Protein AF-A0A142WP93-F1 (afdb_monomer_lite)

Secondary structure (DSSP, 8-state):
-PPEEE-HHHHHHHHHHHHHS-EESS-SSHHHHHHHHHHHHTTSEEEETTEEEE-HHHHHHHHHHHHTT--S-EEE-HHHHHHH--S---------

Radius of gyration: 13.32 Å; chains: 1; bounding box: 35×38×30 Å

pLDDT: mean 84.03, std 15.04, range [35.44, 95.62]

Foldseek 3Di:
DFWDKAFQVLLVQLLVCLVVQKDFCDDPDPVSVVSLVVCVVVLQWDDDPRIIGGDQLSNLVSVVCVVVVDGGMDIGGPVNSVVSHDSDPPPPDDDD

Structure (mmCIF, N/CA/C/O backbone):
data_AF-A0A142WP93-F1
#
_entry.id   AF-A0A142WP93-F1
#
loop_
_atom_site.group_PDB
_atom_site.id
_atom_site.type_symbol
_atom_site.label_atom_id
_atom_site.label_alt_id
_atom_site.label_comp_id
_atom_site.label_asym_id
_atom_site.label_entity_id
_atom_site.label_seq_id
_atom_site.pdbx_PDB_ins_code
_atom_site.Cartn_x
_atom_site.Cartn_y
_atom_site.Cartn_z
_atom_site.occupancy
_atom_site.B_iso_or_equiv
_atom_site.auth_seq_id
_atom_site.auth_comp_id
_atom_site.auth_asym_id
_atom_site.auth_atom_id
_atom_site.pdbx_PDB_model_num
ATOM 1 N N . MET A 1 1 ? -15.022 -3.853 -10.189 1.00 60.09 1 MET A N 1
ATOM 2 C CA . MET A 1 1 ? -13.781 -3.124 -9.858 1.00 60.09 1 MET A CA 1
ATOM 3 C C . MET A 1 1 ? -13.137 -2.610 -11.142 1.00 60.09 1 MET A C 1
ATOM 5 O O . MET A 1 1 ? -13.021 -3.388 -12.086 1.00 60.09 1 MET A O 1
ATOM 9 N N . LYS A 1 2 ? -12.823 -1.310 -11.223 1.00 77.44 2 LYS A N 1
ATOM 10 C CA . LYS A 1 2 ? -12.037 -0.720 -12.327 1.00 77.44 2 LYS A CA 1
ATOM 11 C C . LYS A 1 2 ? -10.553 -1.111 -12.154 1.00 77.44 2 LYS A C 1
ATOM 13 O O . LYS A 1 2 ? -10.220 -1.764 -11.170 1.00 77.44 2 LYS A O 1
ATOM 18 N N . GLY A 1 3 ? -9.686 -0.792 -13.118 1.00 86.00 3 GLY A N 1
ATOM 19 C CA . GLY A 1 3 ? -8.237 -0.872 -12.876 1.00 86.00 3 GLY A CA 1
ATOM 20 C C . GLY A 1 3 ? -7.832 0.069 -11.737 1.00 86.00 3 GLY A C 1
ATOM 21 O O . GLY A 1 3 ? -8.549 1.031 -11.463 1.00 86.00 3 GLY A O 1
ATOM 22 N N . LEU A 1 4 ? -6.718 -0.224 -11.076 1.00 91.88 4 LEU A N 1
ATOM 23 C CA . LEU A 1 4 ? -6.184 0.572 -9.975 1.00 91.88 4 LEU A CA 1
ATOM 24 C C . LEU A 1 4 ? -5.023 1.416 -10.502 1.00 91.88 4 LEU A C 1
ATOM 26 O O . LEU A 1 4 ? -4.180 0.908 -11.237 1.00 91.88 4 LEU A O 1
ATOM 30 N N . VAL A 1 5 ? -4.977 2.692 -10.144 1.00 94.25 5 VAL A N 1
ATOM 31 C CA . VAL A 1 5 ? -3.816 3.552 -10.388 1.00 94.25 5 VAL A CA 1
ATOM 32 C C . VAL A 1 5 ? -3.367 4.061 -9.033 1.00 94.25 5 VAL A C 1
ATOM 34 O O . VAL A 1 5 ? -4.193 4.579 -8.295 1.00 94.25 5 VAL A O 1
ATOM 37 N N . LEU A 1 6 ? -2.092 3.857 -8.722 1.00 93.25 6 LEU A N 1
ATOM 38 C CA . LEU A 1 6 ? -1.450 4.322 -7.502 1.00 93.25 6 LEU A CA 1
ATOM 39 C C . LEU A 1 6 ? -0.402 5.367 -7.864 1.00 93.25 6 LEU A C 1
ATOM 41 O O . LEU A 1 6 ? 0.374 5.154 -8.798 1.00 93.25 6 LEU A O 1
ATOM 45 N N . LEU A 1 7 ? -0.357 6.466 -7.128 1.00 94.19 7 LEU A N 1
ATOM 46 C CA . LEU A 1 7 ? 0.708 7.459 -7.174 1.00 94.19 7 LEU A CA 1
ATOM 47 C C . LEU A 1 7 ? 1.961 6.954 -6.443 1.00 94.19 7 LEU A C 1
ATOM 49 O O . LEU A 1 7 ? 1.937 5.950 -5.734 1.00 94.19 7 LEU A O 1
ATOM 53 N N . GLY A 1 8 ? 3.099 7.619 -6.652 1.00 91.12 8 GLY A N 1
ATOM 54 C CA . GLY A 1 8 ? 4.380 7.148 -6.111 1.00 91.12 8 GLY A CA 1
ATOM 55 C C . GLY A 1 8 ? 4.440 7.110 -4.581 1.00 91.12 8 GLY A C 1
ATOM 56 O O . GLY A 1 8 ? 5.017 6.186 -4.007 1.00 91.12 8 GLY A O 1
ATOM 57 N N . ASP A 1 9 ? 3.827 8.089 -3.930 1.00 90.12 9 ASP A N 1
ATOM 58 C CA . ASP A 1 9 ? 3.645 8.161 -2.482 1.00 90.12 9 ASP A CA 1
ATOM 59 C C . ASP A 1 9 ? 2.677 7.087 -1.974 1.00 90.12 9 ASP A C 1
ATOM 61 O O . ASP A 1 9 ? 2.990 6.405 -1.002 1.00 90.12 9 ASP A O 1
ATOM 65 N N . GLU A 1 10 ? 1.572 6.842 -2.676 1.00 93.94 10 GLU A N 1
ATOM 66 C CA . GLU A 1 10 ? 0.637 5.754 -2.360 1.00 93.94 10 GLU A CA 1
ATOM 67 C C . GLU A 1 10 ? 1.300 4.375 -2.486 1.00 93.94 10 GLU A C 1
ATOM 69 O O . GLU A 1 10 ? 1.124 3.510 -1.629 1.00 93.94 10 GLU A O 1
ATOM 74 N N . VAL A 1 11 ? 2.122 4.161 -3.520 1.00 93.69 11 VAL A N 1
ATOM 75 C CA . VAL A 1 11 ? 2.924 2.938 -3.670 1.00 93.69 11 VAL A CA 1
ATOM 76 C C . VAL A 1 11 ? 3.872 2.778 -2.484 1.00 93.69 11 VAL A C 1
ATOM 78 O O . VAL A 1 11 ? 3.972 1.685 -1.927 1.00 93.69 11 VAL A O 1
ATOM 81 N N . ALA A 1 12 ? 4.568 3.844 -2.082 1.00 91.8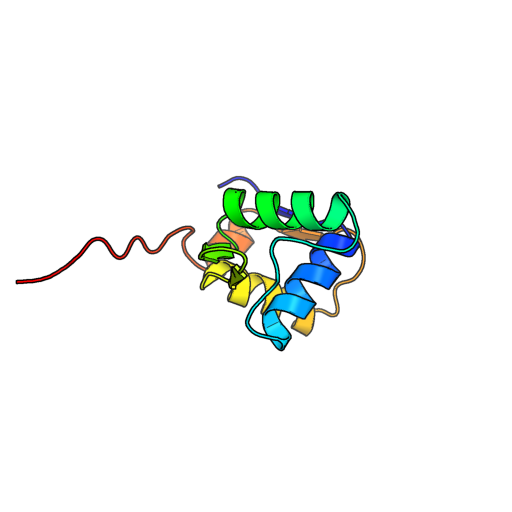8 12 ALA A N 1
ATOM 82 C CA . ALA A 1 12 ? 5.470 3.800 -0.937 1.00 91.88 12 ALA A CA 1
ATOM 83 C C . ALA A 1 12 ? 4.716 3.497 0.368 1.00 91.88 12 ALA A C 1
ATOM 85 O O . ALA A 1 12 ? 5.148 2.640 1.141 1.00 91.88 12 ALA A O 1
ATOM 86 N N . LEU A 1 13 ? 3.565 4.136 0.576 1.00 91.62 13 LEU A N 1
ATOM 87 C CA . LEU A 1 13 ? 2.737 3.975 1.766 1.00 91.62 13 LEU A CA 1
ATOM 88 C C . LEU A 1 13 ? 2.152 2.564 1.867 1.00 91.62 13 LEU A C 1
ATOM 90 O O . LEU A 1 13 ? 2.214 1.940 2.924 1.00 91.62 13 LEU A O 1
ATOM 94 N N . LEU A 1 14 ? 1.661 2.012 0.757 1.00 91.94 14 LEU A N 1
ATOM 95 C CA . LEU A 1 14 ? 1.104 0.662 0.714 1.00 91.94 14 LEU A CA 1
ATOM 96 C C . LEU A 1 14 ? 2.181 -0.407 0.967 1.00 91.94 14 LEU A C 1
ATOM 98 O O . LEU A 1 14 ? 1.935 -1.397 1.657 1.00 91.94 14 LEU A O 1
ATOM 102 N N . LYS A 1 15 ? 3.401 -0.197 0.455 1.00 92.69 15 LYS A N 1
ATOM 103 C CA . LYS A 1 15 ? 4.563 -1.047 0.765 1.00 92.69 15 LYS A CA 1
ATOM 104 C C . LYS A 1 15 ? 4.957 -0.961 2.234 1.00 92.69 15 LYS A C 1
ATOM 106 O O . LYS A 1 15 ? 5.285 -1.982 2.836 1.00 92.69 15 LYS A O 1
ATOM 111 N N . PHE A 1 16 ? 4.927 0.241 2.805 1.00 90.31 16 PHE A N 1
ATOM 112 C CA . PHE A 1 16 ? 5.209 0.452 4.219 1.00 90.31 16 PHE A CA 1
ATOM 113 C C . PHE A 1 16 ? 4.181 -0.270 5.100 1.00 90.31 16 PHE A C 1
ATOM 115 O O . PHE A 1 16 ? 4.573 -1.069 5.947 1.00 90.31 16 PHE A O 1
ATOM 122 N N . ALA A 1 17 ? 2.884 -0.109 4.815 1.00 89.00 17 ALA A N 1
ATOM 123 C CA . ALA A 1 17 ? 1.797 -0.799 5.516 1.00 89.00 17 ALA A CA 1
ATOM 124 C C . ALA A 1 17 ? 1.938 -2.330 5.475 1.00 89.00 17 ALA A C 1
ATOM 126 O O . ALA A 1 17 ? 1.621 -3.017 6.441 1.00 89.00 17 ALA A O 1
ATOM 127 N N . ALA A 1 18 ? 2.438 -2.884 4.368 1.00 89.00 18 ALA A N 1
ATOM 128 C CA . ALA A 1 18 ? 2.663 -4.322 4.243 1.00 89.00 18 ALA A CA 1
ATOM 129 C C . ALA A 1 18 ? 3.810 -4.836 5.119 1.00 89.00 18 ALA A C 1
ATOM 131 O O . ALA A 1 18 ? 3.764 -5.977 5.577 1.00 89.00 18 ALA A O 1
ATOM 132 N N . LYS A 1 19 ? 4.827 -3.999 5.349 1.00 85.81 19 LYS A N 1
ATOM 133 C CA . LYS A 1 19 ? 5.981 -4.329 6.188 1.00 85.81 19 LYS A CA 1
ATOM 134 C C . LYS A 1 19 ? 5.669 -4.177 7.676 1.00 85.81 19 LYS A C 1
ATOM 136 O O . LYS A 1 19 ? 6.066 -5.037 8.453 1.00 85.81 19 LYS A O 1
ATOM 141 N N . ASP A 1 20 ? 4.981 -3.101 8.050 1.00 80.94 20 ASP A N 1
ATOM 142 C CA . ASP A 1 20 ? 4.655 -2.779 9.448 1.00 80.94 20 ASP A CA 1
ATOM 143 C C . ASP A 1 20 ? 3.386 -3.506 9.934 1.00 80.94 20 ASP A C 1
ATOM 145 O O . ASP A 1 20 ? 3.153 -3.686 11.124 1.00 80.94 20 ASP A O 1
ATOM 149 N N . GLY A 1 21 ? 2.564 -3.987 8.995 1.00 71.50 21 GLY A N 1
ATOM 150 C CA . GLY A 1 21 ? 1.335 -4.739 9.249 1.00 71.50 21 GLY A C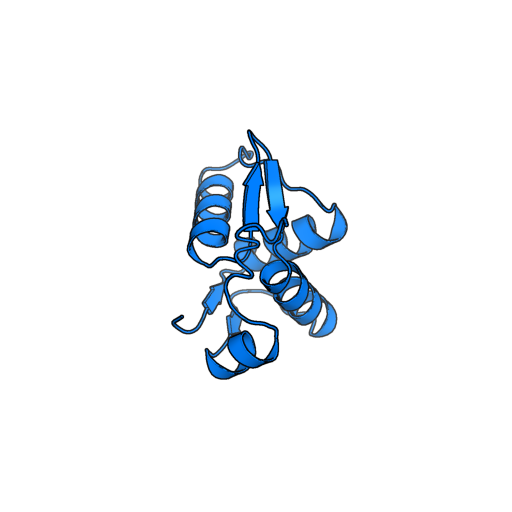A 1
ATOM 151 C C . GLY A 1 21 ? 0.124 -3.865 9.580 1.00 71.50 21 GLY A C 1
ATOM 152 O O . GLY A 1 21 ? -1.010 -4.328 9.423 1.00 71.50 21 GLY A O 1
ATOM 153 N N . VAL A 1 22 ? 0.357 -2.616 9.984 1.00 77.69 22 VAL A N 1
ATOM 154 C CA . VAL A 1 22 ? -0.653 -1.623 10.354 1.00 77.69 22 VAL A CA 1
ATOM 155 C C . VAL A 1 22 ? -0.192 -0.245 9.873 1.00 77.69 22 VAL A C 1
ATOM 157 O O . VAL A 1 22 ? 1.004 0.018 9.798 1.00 77.69 22 VAL A O 1
ATOM 160 N N . LEU A 1 23 ? -1.125 0.636 9.525 1.00 85.56 23 LEU A N 1
ATOM 161 C CA . LEU A 1 23 ? -0.829 2.031 9.197 1.00 85.56 23 LEU A CA 1
ATOM 162 C C . LEU A 1 23 ? -1.736 2.947 10.023 1.00 85.56 23 LEU A C 1
ATOM 164 O O . LEU A 1 23 ? -2.923 2.666 10.141 1.00 85.56 23 LEU A O 1
ATOM 168 N N . SER A 1 24 ? -1.217 4.042 10.577 1.00 85.38 24 SER A N 1
ATOM 169 C CA . SER A 1 24 ? -2.079 5.069 11.180 1.00 85.38 24 SER A CA 1
ATOM 170 C C . SER A 1 24 ? -2.918 5.737 10.092 1.00 85.38 24 SER A C 1
ATOM 172 O O . SER A 1 24 ? -2.388 6.038 9.022 1.00 85.38 24 SER A O 1
ATOM 174 N N . ARG A 1 25 ? -4.209 5.981 10.336 1.00 80.19 25 ARG A N 1
ATOM 175 C CA . ARG A 1 25 ? -5.068 6.746 9.414 1.00 80.19 25 ARG A CA 1
ATOM 176 C C . ARG A 1 25 ? -4.695 8.220 9.406 1.00 80.19 25 ARG A C 1
ATOM 178 O O . ARG A 1 25 ? -4.749 8.856 8.359 1.00 80.19 25 ARG A O 1
ATOM 185 N N . THR A 1 26 ? -4.291 8.734 10.562 1.00 80.69 26 THR A N 1
ATOM 186 C CA . THR A 1 26 ? -3.744 10.079 10.706 1.00 80.69 26 THR A CA 1
ATOM 187 C C . THR A 1 26 ? -2.258 10.067 10.374 1.00 80.69 26 THR A C 1
ATOM 189 O O . THR A 1 26 ? -1.497 9.208 10.832 1.00 80.69 26 THR A O 1
ATOM 192 N N . GLY A 1 27 ? -1.842 11.015 9.542 1.00 79.25 27 GLY A N 1
ATOM 193 C CA . GLY A 1 27 ? -0.464 11.139 9.095 1.00 79.25 27 GLY A CA 1
ATOM 194 C C . GLY A 1 27 ? 0.026 12.580 9.148 1.00 79.25 27 GLY A C 1
ATOM 195 O O . GLY A 1 27 ? -0.741 13.502 9.409 1.00 79.25 27 GLY A O 1
ATOM 196 N N . PRO A 1 28 ? 1.317 12.808 8.876 1.00 78.75 28 PRO A N 1
ATOM 197 C CA . PRO A 1 28 ? 1.904 14.145 8.923 1.00 78.75 28 PRO A CA 1
ATOM 198 C C . PRO A 1 28 ? 1.413 15.069 7.794 1.00 78.75 28 PRO A C 1
ATOM 200 O O . PRO A 1 28 ? 1.748 16.253 7.793 1.00 78.75 28 PRO A O 1
ATOM 203 N N . THR A 1 29 ? 0.672 14.548 6.809 1.00 83.12 29 THR A N 1
ATOM 204 C CA . THR A 1 29 ? 0.205 15.297 5.636 1.00 83.12 29 THR A CA 1
ATOM 205 C C . THR A 1 29 ? -1.222 14.910 5.248 1.00 83.12 29 THR A C 1
ATOM 207 O O . THR A 1 29 ? -1.629 13.763 5.409 1.00 83.12 29 THR A O 1
ATOM 210 N N . LEU A 1 30 ? -1.952 15.844 4.628 1.00 80.50 30 LEU A N 1
ATOM 211 C CA . LEU A 1 30 ? -3.267 15.565 4.029 1.00 80.50 30 LEU A CA 1
ATOM 212 C C . LEU A 1 30 ? -3.197 14.476 2.943 1.00 80.50 30 LEU A C 1
ATOM 214 O O . LEU A 1 30 ? -4.139 13.712 2.771 1.00 80.50 30 LEU A O 1
ATOM 218 N N . GLY A 1 31 ? -2.072 14.376 2.224 1.00 84.56 31 GLY A N 1
ATOM 219 C CA . GLY A 1 31 ? -1.868 13.334 1.212 1.00 84.56 31 GLY A CA 1
ATOM 220 C C . GLY A 1 31 ? -1.868 11.922 1.803 1.00 84.56 31 GLY A C 1
ATOM 221 O O . GLY A 1 31 ? -2.388 11.001 1.184 1.00 84.56 31 GLY A O 1
ATOM 222 N N . HIS A 1 32 ? -1.361 11.758 3.029 1.00 87.94 32 HIS A N 1
ATOM 223 C CA . HIS A 1 32 ? -1.423 10.485 3.750 1.00 87.94 32 HIS A CA 1
ATOM 224 C C . HIS A 1 32 ? -2.865 10.079 4.060 1.00 87.94 32 HIS A C 1
ATOM 226 O O . HIS A 1 32 ? -3.246 8.933 3.828 1.00 87.94 32 HIS A O 1
ATOM 232 N N . GLU A 1 33 ? -3.669 11.015 4.566 1.00 88.38 33 GLU A N 1
ATOM 233 C CA . GLU A 1 33 ? -5.072 10.767 4.918 1.00 88.38 33 GLU A CA 1
ATOM 234 C C . GLU A 1 33 ? -5.899 10.416 3.673 1.00 88.38 33 GLU A C 1
ATOM 236 O O . GLU A 1 33 ? -6.626 9.422 3.672 1.00 88.38 33 GLU A O 1
ATOM 241 N N . ILE A 1 34 ? -5.697 11.151 2.574 1.00 89.94 34 ILE A N 1
ATOM 242 C CA . ILE A 1 34 ? -6.342 10.878 1.281 1.00 89.94 34 ILE A CA 1
ATOM 243 C C . ILE A 1 34 ? -5.942 9.496 0.745 1.00 89.94 34 ILE A C 1
ATOM 245 O O . ILE A 1 34 ? -6.804 8.737 0.302 1.00 89.94 34 ILE A O 1
ATOM 249 N N . ALA A 1 35 ? -4.659 9.125 0.823 1.00 91.62 35 ALA A N 1
ATOM 250 C CA . ALA A 1 35 ? -4.194 7.802 0.405 1.00 91.62 35 ALA A CA 1
ATOM 251 C C . ALA A 1 35 ? -4.831 6.678 1.243 1.00 91.62 35 ALA A C 1
ATOM 253 O O . ALA A 1 35 ? -5.219 5.638 0.708 1.00 91.62 35 ALA A O 1
ATOM 254 N N . CYS A 1 36 ? -4.991 6.891 2.553 1.00 90.75 36 CYS A N 1
ATOM 255 C CA . CYS A 1 36 ? -5.669 5.955 3.448 1.00 90.75 36 CYS A CA 1
ATOM 256 C C . CYS A 1 36 ? -7.140 5.749 3.066 1.00 90.75 36 CYS A C 1
ATOM 258 O O . CYS A 1 36 ? -7.603 4.608 2.989 1.00 90.75 36 CYS A O 1
ATOM 260 N N . GLU A 1 37 ? -7.874 6.833 2.809 1.00 91.06 37 GLU A N 1
ATOM 261 C CA . GLU A 1 37 ? -9.263 6.766 2.344 1.00 91.06 37 GLU A CA 1
ATOM 262 C C . GLU A 1 37 ? -9.363 6.046 1.000 1.00 91.06 37 GLU A C 1
ATOM 264 O O . GLU A 1 37 ? -10.155 5.112 0.858 1.00 91.06 37 GLU A O 1
ATOM 269 N N . PHE A 1 38 ? -8.484 6.385 0.057 1.00 92.31 38 PHE A N 1
ATOM 270 C CA . PHE A 1 38 ? -8.416 5.727 -1.240 1.00 92.31 38 PHE A CA 1
ATOM 271 C C . PHE A 1 38 ? -8.172 4.215 -1.120 1.00 92.31 38 PHE A C 1
ATOM 273 O O . PHE A 1 38 ? -8.834 3.426 -1.797 1.00 92.31 38 PHE A O 1
ATOM 280 N N . PHE A 1 39 ? -7.274 3.766 -0.236 1.00 92.94 39 PHE A N 1
ATOM 281 C CA . PHE A 1 39 ? -7.050 2.333 -0.008 1.00 92.94 39 PHE A CA 1
ATOM 282 C C . PHE A 1 39 ? -8.293 1.621 0.522 1.00 92.94 39 PHE A C 1
ATOM 284 O O . PHE A 1 39 ? -8.542 0.474 0.135 1.00 92.94 39 PHE A O 1
ATOM 291 N N . CYS A 1 40 ? -9.083 2.284 1.369 1.00 91.44 40 CYS A N 1
ATOM 292 C CA . CYS A 1 40 ? -10.363 1.756 1.829 1.00 91.44 40 CYS A CA 1
ATOM 293 C C . CYS A 1 40 ? -11.387 1.662 0.695 1.00 91.44 40 CYS A C 1
ATOM 295 O O . CYS A 1 40 ? -11.982 0.603 0.494 1.00 91.44 40 CYS A O 1
ATOM 297 N N . GLU A 1 41 ? -11.554 2.720 -0.096 1.00 91.25 41 GLU A N 1
ATOM 298 C CA . GLU A 1 41 ? -12.479 2.730 -1.237 1.00 91.25 41 GLU A CA 1
ATOM 299 C C . GLU A 1 41 ? -12.105 1.696 -2.308 1.00 91.25 41 GLU A C 1
ATOM 301 O O . GLU A 1 41 ? -12.972 1.053 -2.907 1.00 91.25 41 GLU A O 1
ATOM 306 N N . ALA A 1 42 ? -10.804 1.487 -2.525 1.00 89.75 42 ALA A N 1
ATOM 307 C CA . ALA A 1 42 ? -10.271 0.487 -3.443 1.00 89.75 42 ALA A CA 1
ATOM 308 C C . ALA A 1 42 ? -10.346 -0.954 -2.898 1.00 89.75 42 ALA A C 1
ATOM 3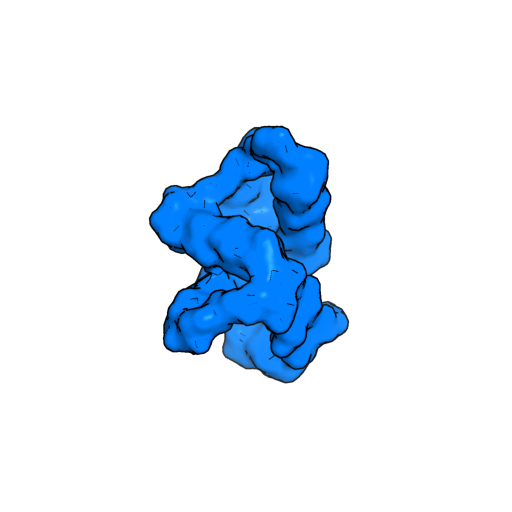10 O O . ALA A 1 42 ? -10.033 -1.897 -3.629 1.00 89.75 42 ALA A O 1
ATOM 311 N N . GLY A 1 43 ? -10.745 -1.149 -1.635 1.00 90.81 43 GLY A N 1
ATOM 312 C CA . GLY A 1 43 ? -10.810 -2.457 -0.976 1.00 90.81 43 GLY A CA 1
ATOM 313 C C . GLY A 1 43 ? -9.440 -3.070 -0.663 1.00 90.81 43 GLY A C 1
ATOM 314 O O . GLY A 1 43 ? -9.337 -4.278 -0.436 1.00 90.81 43 GLY A O 1
ATOM 315 N N . LEU A 1 44 ? -8.375 -2.265 -0.674 1.00 92.25 44 LEU A N 1
ATOM 316 C CA . LEU A 1 44 ? -7.015 -2.683 -0.320 1.00 92.25 44 LEU A CA 1
ATOM 317 C C . LEU A 1 44 ? -6.804 -2.677 1.195 1.00 92.25 44 LEU A C 1
ATOM 319 O O . LEU A 1 44 ? -5.968 -3.417 1.708 1.00 92.25 44 LEU A O 1
ATOM 323 N N . ALA A 1 45 ? -7.562 -1.865 1.921 1.00 92.38 45 ALA A N 1
ATOM 324 C CA . ALA A 1 45 ? -7.466 -1.788 3.365 1.00 92.38 45 ALA A CA 1
ATOM 325 C C . ALA A 1 45 ? -8.832 -1.582 4.021 1.00 92.38 45 ALA A C 1
ATOM 327 O O . ALA A 1 45 ? -9.787 -1.144 3.389 1.00 92.38 45 ALA A O 1
ATOM 328 N N . GLU A 1 46 ? -8.908 -1.874 5.309 1.00 92.25 46 GLU A N 1
ATOM 329 C CA . GLU A 1 46 ? -10.067 -1.628 6.155 1.00 92.25 46 GLU A CA 1
ATOM 330 C C . GLU A 1 46 ? -9.666 -0.724 7.317 1.00 92.25 46 GLU A C 1
ATOM 332 O O . GLU A 1 46 ? -8.583 -0.856 7.895 1.00 92.25 46 GLU A O 1
ATOM 337 N N . ALA A 1 47 ? -10.555 0.208 7.645 1.00 90.38 47 ALA A N 1
ATOM 338 C CA . ALA A 1 47 ? -10.411 1.089 8.789 1.00 90.38 47 ALA A CA 1
ATOM 339 C C . ALA A 1 47 ? -10.797 0.344 10.071 1.00 90.38 47 ALA A C 1
ATOM 341 O O . ALA A 1 47 ? -11.913 -0.167 10.176 1.00 90.38 47 ALA A O 1
ATOM 342 N N . VAL A 1 48 ? -9.906 0.318 11.059 1.00 88.31 48 VAL A N 1
ATOM 343 C CA . VAL A 1 48 ? -10.168 -0.247 12.387 1.00 88.31 48 VAL A CA 1
ATOM 344 C C . VAL A 1 48 ? -9.792 0.799 13.431 1.00 88.31 48 VAL A C 1
ATOM 346 O O . VAL A 1 48 ? -8.647 0.889 13.861 1.00 88.31 48 VAL A O 1
ATOM 349 N N . GLY A 1 49 ? -10.762 1.628 13.825 1.00 86.62 49 GLY A N 1
ATOM 350 C CA . GLY A 1 49 ? -10.487 2.788 14.677 1.00 86.62 49 GLY A CA 1
ATOM 351 C C . GLY A 1 49 ? -9.603 3.804 13.951 1.00 86.62 49 GLY A C 1
ATOM 352 O O . GLY A 1 49 ? -9.944 4.219 12.845 1.00 86.62 49 GLY A O 1
ATOM 353 N N . ASP A 1 50 ? -8.477 4.176 14.564 1.00 86.31 50 ASP A N 1
ATOM 354 C CA . ASP A 1 50 ? -7.473 5.073 13.964 1.00 86.31 50 ASP A CA 1
ATOM 355 C C . ASP A 1 50 ? -6.393 4.319 13.162 1.00 86.31 50 ASP A C 1
ATOM 357 O O . ASP A 1 50 ? -5.448 4.904 12.640 1.00 86.31 50 ASP A O 1
ATOM 361 N N . GLU A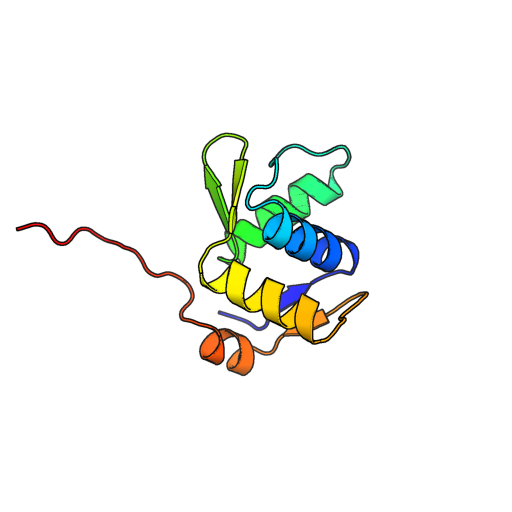 1 51 ? -6.538 3.001 13.032 1.00 89.00 51 GLU A N 1
ATOM 362 C CA . GLU A 1 51 ? -5.644 2.156 12.251 1.00 89.00 51 GLU A CA 1
ATOM 363 C C . GLU A 1 51 ? -6.251 1.804 10.891 1.00 89.00 51 GLU A C 1
ATOM 365 O O . GLU A 1 51 ? -7.467 1.737 10.687 1.00 89.00 51 GLU A O 1
ATOM 370 N N . LEU A 1 52 ? -5.365 1.513 9.952 1.00 89.62 52 LEU A N 1
ATOM 371 C CA . LEU A 1 52 ? -5.645 0.967 8.642 1.00 89.62 52 LEU A CA 1
ATOM 372 C C . LEU A 1 52 ? -4.986 -0.412 8.558 1.00 89.62 52 LEU A C 1
ATOM 374 O O . LEU A 1 52 ? -3.781 -0.561 8.780 1.00 89.62 52 LEU A O 1
ATOM 378 N N . ARG A 1 53 ? -5.775 -1.432 8.224 1.00 91.12 53 ARG A N 1
ATOM 379 C CA . ARG A 1 53 ? -5.303 -2.813 8.080 1.00 91.12 53 ARG A CA 1
ATOM 380 C C . ARG A 1 53 ? -5.466 -3.276 6.650 1.00 91.12 53 ARG A C 1
ATOM 382 O O . ARG A 1 53 ? -6.547 -3.168 6.085 1.00 91.12 53 ARG A O 1
ATOM 389 N N . LEU A 1 54 ? -4.406 -3.830 6.066 1.00 92.31 54 LEU A N 1
ATOM 390 C CA . LEU A 1 54 ? -4.479 -4.349 4.703 1.00 92.31 54 LEU A CA 1
ATOM 391 C C . LEU A 1 54 ? -5.387 -5.580 4.623 1.00 92.31 54 LEU A C 1
ATOM 393 O O . LEU A 1 54 ? -5.202 -6.552 5.368 1.00 92.31 54 LEU A O 1
ATOM 397 N N . THR A 1 55 ? -6.303 -5.558 3.656 1.00 91.69 55 THR A N 1
ATOM 398 C CA . THR A 1 55 ? -7.106 -6.721 3.264 1.00 91.69 55 THR A CA 1
ATOM 399 C C . THR A 1 55 ? -6.217 -7.770 2.585 1.00 91.69 55 THR A C 1
ATOM 401 O O . THR A 1 55 ? -5.077 -7.473 2.206 1.00 91.69 55 THR A O 1
ATOM 404 N N . PRO A 1 56 ? -6.706 -9.003 2.358 1.00 91.38 56 PRO A N 1
ATOM 405 C CA . PRO A 1 56 ? -5.971 -9.988 1.564 1.00 91.38 56 PRO A CA 1
ATOM 406 C C . PRO A 1 56 ? -5.577 -9.468 0.173 1.00 91.38 56 PRO A C 1
ATOM 408 O O . PRO A 1 56 ? -4.450 -9.690 -0.268 1.00 91.38 56 PRO A O 1
ATOM 411 N N . LEU A 1 57 ? -6.465 -8.710 -0.484 1.00 92.00 57 LEU A N 1
ATOM 412 C CA . LEU A 1 57 ? -6.170 -8.069 -1.765 1.00 92.00 57 LEU A CA 1
ATOM 413 C C . LEU A 1 57 ? -5.080 -7.001 -1.614 1.00 92.00 57 LEU A C 1
ATOM 415 O O . LEU A 1 57 ? -4.134 -6.991 -2.399 1.00 92.00 57 LEU A O 1
ATOM 419 N N . GLY A 1 58 ? -5.171 -6.138 -0.597 1.00 93.06 58 GLY A N 1
ATOM 420 C CA . GLY A 1 58 ? -4.145 -5.134 -0.315 1.00 93.06 58 GLY A CA 1
ATOM 421 C C . GLY A 1 58 ? -2.769 -5.738 -0.092 1.00 93.06 58 GLY A C 1
ATOM 422 O O . GLY A 1 58 ? -1.801 -5.256 -0.670 1.00 93.06 58 GLY A O 1
ATOM 423 N N . ARG A 1 59 ? -2.692 -6.842 0.662 1.00 92.88 59 ARG A N 1
ATOM 424 C CA . ARG A 1 59 ? -1.450 -7.596 0.893 1.00 92.88 59 ARG A CA 1
ATOM 425 C C . ARG A 1 59 ? -0.892 -8.203 -0.393 1.00 92.88 59 ARG A C 1
ATOM 427 O O . ARG A 1 59 ? 0.309 -8.141 -0.634 1.00 92.88 59 ARG A O 1
ATOM 434 N N . ALA A 1 60 ? -1.747 -8.777 -1.239 1.00 93.00 60 ALA A N 1
ATOM 435 C CA . ALA A 1 60 ? -1.321 -9.344 -2.517 1.00 93.00 60 ALA A CA 1
ATOM 436 C C . ALA A 1 60 ? -0.808 -8.258 -3.480 1.00 93.00 60 ALA A C 1
ATOM 438 O O . ALA A 1 60 ? 0.226 -8.428 -4.129 1.00 93.00 60 ALA A O 1
ATOM 439 N N . VAL A 1 61 ? -1.500 -7.117 -3.542 1.00 94.06 61 VAL A N 1
ATOM 440 C CA . VAL A 1 61 ? -1.079 -5.953 -4.332 1.00 94.06 61 VAL A CA 1
ATOM 441 C C . VAL A 1 61 ? 0.232 -5.387 -3.797 1.00 94.06 61 VAL A C 1
ATOM 443 O O . VAL A 1 61 ? 1.163 -5.187 -4.575 1.00 94.06 61 VAL A O 1
ATOM 446 N N . SER A 1 62 ? 0.349 -5.174 -2.487 1.00 93.81 62 SER A N 1
ATOM 447 C CA . SER A 1 62 ? 1.571 -4.650 -1.879 1.00 93.81 62 SER A CA 1
ATOM 448 C C . SER A 1 62 ? 2.756 -5.580 -2.114 1.00 93.81 62 SER A C 1
ATOM 450 O O . SER A 1 62 ? 3.819 -5.109 -2.512 1.00 93.81 62 SER A O 1
ATOM 452 N N . GLN A 1 63 ? 2.571 -6.895 -1.955 1.00 93.81 63 GLN A N 1
ATOM 453 C CA . GLN A 1 63 ? 3.621 -7.878 -2.212 1.00 93.81 63 GLN A CA 1
ATOM 454 C C . GLN A 1 63 ? 4.068 -7.829 -3.672 1.00 93.81 63 GLN A C 1
ATOM 456 O O . GLN A 1 63 ? 5.259 -7.715 -3.941 1.00 93.81 63 GLN A O 1
ATOM 461 N N . LYS A 1 64 ? 3.123 -7.779 -4.620 1.00 93.56 64 LYS A N 1
ATOM 462 C CA . LYS A 1 64 ? 3.443 -7.624 -6.043 1.00 93.56 64 LYS A CA 1
ATOM 463 C C . LYS A 1 64 ? 4.289 -6.378 -6.316 1.00 93.56 64 LYS A C 1
ATOM 465 O O . LYS A 1 64 ? 5.225 -6.448 -7.108 1.00 93.56 64 LYS A O 1
ATOM 470 N N . LEU A 1 65 ? 3.959 -5.246 -5.689 1.00 94.75 65 LEU A N 1
ATOM 471 C CA . LEU A 1 65 ? 4.710 -3.997 -5.847 1.00 94.75 65 LEU A CA 1
ATOM 472 C C . LEU A 1 65 ? 6.122 -4.096 -5.253 1.00 94.75 65 LEU A C 1
ATOM 474 O O . LEU A 1 65 ? 7.050 -3.475 -5.782 1.00 94.75 65 LEU A O 1
ATOM 478 N N . ILE A 1 66 ? 6.284 -4.810 -4.133 1.00 93.62 66 ILE A N 1
ATOM 479 C CA . ILE A 1 66 ? 7.586 -5.076 -3.503 1.00 93.62 66 ILE A CA 1
ATOM 480 C C . ILE A 1 66 ? 8.425 -5.956 -4.429 1.00 93.62 66 ILE A C 1
ATOM 482 O O . ILE A 1 66 ? 9.522 -5.547 -4.803 1.00 93.62 66 ILE A O 1
ATOM 486 N N . ASP A 1 67 ? 7.879 -7.092 -4.862 1.00 93.50 67 ASP A N 1
ATOM 487 C CA . ASP A 1 67 ? 8.567 -8.081 -5.698 1.00 93.50 67 ASP A CA 1
ATOM 488 C C . ASP A 1 67 ? 9.002 -7.497 -7.043 1.00 93.50 67 ASP A C 1
ATOM 490 O O . ASP A 1 67 ? 10.085 -7.793 -7.541 1.00 93.50 67 ASP A O 1
ATOM 494 N N . SER A 1 68 ? 8.175 -6.631 -7.635 1.00 92.56 68 SER A N 1
ATOM 495 C CA . SER A 1 68 ? 8.499 -5.985 -8.906 1.00 92.56 68 SER A CA 1
ATOM 496 C C . SER A 1 68 ? 9.436 -4.783 -8.764 1.00 92.56 68 SER A C 1
ATOM 498 O O . SER A 1 68 ? 9.743 -4.147 -9.769 1.00 92.56 68 SER A O 1
ATOM 500 N N . GLY A 1 69 ? 9.808 -4.390 -7.540 1.00 92.19 69 GLY A N 1
ATOM 501 C CA . GLY A 1 69 ? 10.596 -3.182 -7.289 1.00 92.19 69 GLY A CA 1
ATOM 502 C C . GLY A 1 69 ? 9.916 -1.891 -7.758 1.00 92.19 69 GLY A C 1
ATOM 503 O O . GLY A 1 69 ? 10.601 -0.905 -8.009 1.00 92.19 69 GLY A O 1
ATOM 504 N N . ALA A 1 70 ? 8.583 -1.881 -7.898 1.00 91.62 70 ALA A N 1
ATOM 505 C CA . ALA A 1 70 ? 7.872 -0.764 -8.522 1.00 91.62 70 ALA A CA 1
ATOM 506 C C . ALA A 1 70 ? 8.079 0.553 -7.757 1.00 91.62 70 ALA A C 1
ATOM 508 O O . ALA A 1 70 ? 7.985 0.593 -6.528 1.00 91.62 70 ALA A O 1
ATOM 509 N N . SER A 1 71 ? 8.321 1.635 -8.483 1.00 89.94 71 SER A N 1
ATOM 510 C CA . SER A 1 71 ? 8.455 2.986 -7.942 1.00 89.94 71 SER A CA 1
ATOM 511 C C . SER A 1 71 ? 7.706 3.977 -8.833 1.00 89.94 71 SER A C 1
ATOM 513 O O . SER A 1 71 ? 7.485 3.714 -10.016 1.00 89.94 71 SER A O 1
ATOM 515 N N . GLY A 1 72 ? 7.287 5.107 -8.258 1.00 92.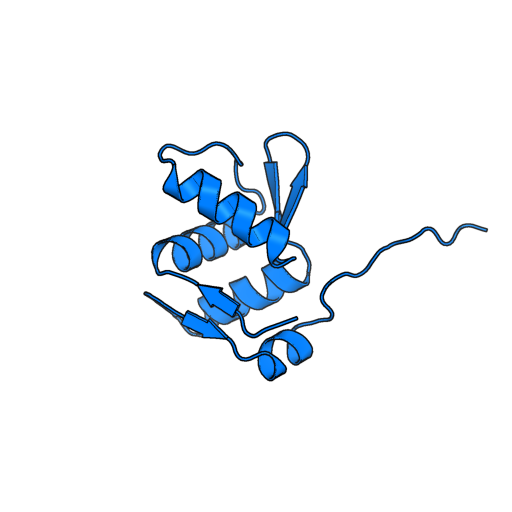81 72 GLY A N 1
ATOM 516 C CA . GLY A 1 72 ? 6.466 6.091 -8.966 1.00 92.81 72 GLY A CA 1
ATOM 517 C C . GLY A 1 72 ? 5.034 5.608 -9.218 1.00 92.81 72 GLY A C 1
ATOM 518 O O . GLY A 1 72 ? 4.535 4.725 -8.521 1.00 92.81 72 GLY A O 1
ATOM 519 N N . THR A 1 73 ? 4.363 6.216 -10.197 1.00 95.12 73 THR A N 1
ATOM 520 C CA . THR A 1 73 ? 2.970 5.894 -10.526 1.00 95.12 73 THR A CA 1
ATOM 521 C C . THR A 1 73 ? 2.853 4.500 -11.139 1.00 95.12 73 THR A C 1
ATOM 523 O O . THR A 1 73 ? 3.518 4.187 -12.127 1.00 95.12 73 THR A O 1
ATOM 526 N N . VAL A 1 74 ? 1.958 3.674 -10.601 1.00 95.62 74 VAL A N 1
ATOM 527 C CA . VAL A 1 74 ? 1.717 2.302 -11.059 1.00 95.62 74 VAL A CA 1
ATOM 528 C C . VAL A 1 74 ? 0.263 2.142 -11.477 1.00 95.62 74 VAL A C 1
ATOM 530 O O . VAL A 1 74 ? -0.649 2.429 -10.710 1.00 95.62 74 VAL A O 1
ATOM 533 N N . SER A 1 75 ? 0.037 1.615 -12.681 1.00 95.31 75 SER A N 1
ATOM 534 C CA . SER A 1 75 ? -1.290 1.189 -13.130 1.00 95.31 75 SER A CA 1
ATOM 535 C C . SER A 1 75 ? -1.393 -0.333 -13.083 1.00 95.31 75 SER A C 1
ATOM 537 O O . SER A 1 75 ? -0.601 -1.040 -13.707 1.00 95.31 75 SER A O 1
ATOM 539 N N . ILE A 1 76 ? -2.371 -0.847 -12.341 1.00 92.25 76 ILE A N 1
ATOM 540 C CA . ILE A 1 76 ? -2.679 -2.270 -12.227 1.00 92.25 76 ILE A CA 1
ATOM 541 C C . ILE A 1 76 ? -3.999 -2.532 -12.965 1.00 92.25 76 ILE A C 1
ATOM 543 O O . ILE A 1 76 ? -5.072 -2.120 -12.506 1.00 92.25 76 ILE A O 1
ATOM 547 N N . PRO A 1 77 ? -3.957 -3.234 -14.111 1.00 92.50 77 PRO A N 1
ATOM 548 C CA . PRO A 1 77 ? -5.156 -3.576 -14.860 1.00 92.50 77 PRO A CA 1
ATOM 549 C C . PRO A 1 77 ? -6.137 -4.407 -14.033 1.00 92.50 77 PRO A C 1
ATOM 551 O O . PRO A 1 77 ? -5.742 -5.233 -13.209 1.00 92.50 77 PRO A O 1
ATOM 554 N N . ARG A 1 78 ? -7.435 -4.267 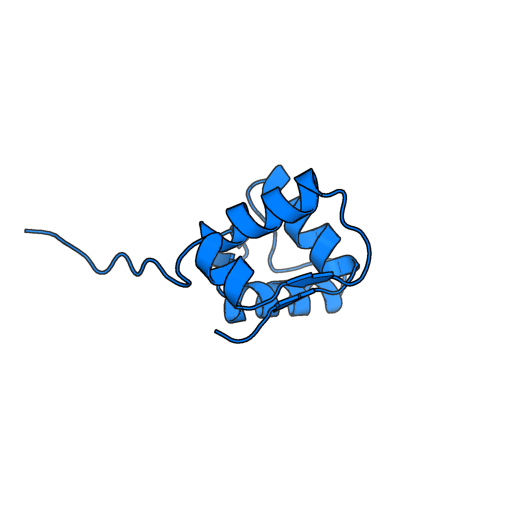-14.328 1.00 88.94 78 ARG A N 1
ATOM 555 C CA . ARG A 1 78 ? -8.501 -5.041 -13.673 1.00 88.94 78 ARG A CA 1
ATOM 556 C C . ARG A 1 78 ? -8.218 -6.546 -13.696 1.00 88.94 78 ARG A C 1
ATOM 558 O O . ARG A 1 78 ? -8.388 -7.198 -12.676 1.00 88.94 78 ARG A O 1
ATOM 565 N N . SER A 1 79 ? -7.790 -7.092 -14.833 1.00 88.19 79 SER A N 1
ATOM 566 C CA . SER A 1 79 ? -7.482 -8.523 -14.974 1.00 88.19 79 SER A CA 1
ATOM 567 C C . SER A 1 79 ? -6.436 -9.002 -13.966 1.00 88.19 79 SER A C 1
ATOM 569 O O . SER A 1 79 ? -6.579 -10.082 -13.404 1.00 88.19 79 SER A O 1
ATOM 571 N N . VAL A 1 80 ? -5.430 -8.171 -13.683 1.00 89.69 80 VAL A N 1
ATOM 572 C CA . VAL A 1 80 ? -4.380 -8.467 -12.704 1.00 89.69 80 VAL A CA 1
ATOM 573 C C . VAL A 1 80 ? -4.938 -8.429 -11.284 1.00 89.69 80 VAL A C 1
ATOM 575 O O . VAL A 1 80 ? -4.657 -9.337 -10.513 1.00 89.69 80 VAL A O 1
ATOM 578 N N . LEU A 1 81 ? -5.771 -7.441 -10.944 1.00 88.94 81 LEU A N 1
ATOM 579 C CA . LEU A 1 81 ? -6.404 -7.380 -9.619 1.00 88.94 81 LEU A CA 1
ATOM 580 C C . LEU A 1 81 ? -7.276 -8.610 -9.345 1.00 88.94 81 LEU A C 1
ATOM 582 O O . LEU A 1 81 ? -7.185 -9.187 -8.270 1.00 88.94 81 LEU A O 1
ATOM 586 N N . TYR A 1 82 ? -8.065 -9.051 -10.329 1.00 86.06 82 TYR A N 1
ATOM 587 C CA . TYR A 1 82 ? -8.878 -10.266 -10.199 1.00 86.06 82 TYR A CA 1
ATOM 588 C C . TYR A 1 82 ? -8.031 -11.527 -9.998 1.00 86.06 82 TYR A C 1
ATOM 590 O O . TYR A 1 82 ? -8.440 -12.414 -9.254 1.00 86.06 82 TYR A O 1
ATOM 598 N N . ALA A 1 83 ? -6.863 -11.607 -10.640 1.00 86.81 83 ALA A N 1
ATOM 599 C CA . ALA A 1 83 ? -5.942 -12.726 -10.461 1.00 86.81 83 ALA A CA 1
ATOM 600 C C . ALA A 1 83 ? -5.268 -12.731 -9.076 1.00 86.81 83 ALA A C 1
ATOM 602 O O . ALA A 1 83 ? -4.900 -13.795 -8.589 1.00 86.81 83 ALA A O 1
ATOM 603 N N . LEU A 1 84 ? -5.109 -11.562 -8.445 1.00 85.69 84 LEU A N 1
ATOM 604 C CA . LEU A 1 84 ? -4.514 -11.421 -7.109 1.00 85.69 84 LEU A CA 1
ATOM 605 C C . LEU A 1 84 ? -5.499 -11.726 -5.973 1.00 85.69 84 LEU A C 1
ATOM 607 O O . LEU A 1 84 ? -5.071 -12.057 -4.871 1.00 85.69 84 LEU A O 1
ATOM 611 N N . GLY A 1 85 ? -6.803 -11.630 -6.229 1.00 72.06 85 GLY A N 1
ATOM 612 C CA . GLY A 1 85 ? -7.842 -12.032 -5.289 1.00 72.06 85 GLY A CA 1
ATOM 613 C C . GLY A 1 85 ? -9.176 -11.328 -5.544 1.00 72.06 85 GLY A C 1
ATOM 614 O O . GLY A 1 85 ? -9.220 -10.278 -6.192 1.00 72.06 85 GLY A O 1
ATOM 615 N N . PRO A 1 86 ? -10.293 -11.883 -5.045 1.00 61.78 86 PRO A N 1
ATOM 616 C CA . PRO A 1 86 ? -11.574 -11.203 -5.121 1.00 61.78 86 PRO A CA 1
ATOM 617 C C . PRO A 1 86 ? -11.542 -9.925 -4.260 1.00 61.78 86 PRO A C 1
ATOM 619 O O . PRO A 1 86 ? -11.070 -9.964 -3.121 1.00 61.78 86 PRO A O 1
ATOM 622 N N . PRO A 1 87 ? -12.058 -8.789 -4.761 1.00 55.47 87 PRO A N 1
ATOM 623 C CA . PRO A 1 87 ? -12.347 -7.649 -3.905 1.00 55.47 87 PRO A CA 1
ATOM 624 C C . PRO A 1 87 ? -13.494 -8.053 -2.978 1.00 55.47 87 PRO A C 1
ATOM 626 O O . PRO A 1 87 ? -14.574 -8.377 -3.464 1.00 55.47 87 PRO A O 1
ATOM 629 N N . PHE A 1 88 ? -13.249 -8.040 -1.669 1.00 50.78 88 PHE A N 1
ATOM 630 C CA . PHE A 1 88 ? -14.145 -8.507 -0.604 1.00 50.78 88 PHE A CA 1
ATOM 631 C C . PHE A 1 88 ? -14.325 -10.029 -0.508 1.00 50.78 88 PHE A C 1
ATOM 633 O O . PHE A 1 88 ? -15.158 -10.634 -1.178 1.00 50.78 88 PHE A O 1
ATOM 640 N N . ALA A 1 89 ? -13.648 -10.635 0.469 1.00 43.59 89 ALA A N 1
ATOM 641 C CA . ALA A 1 89 ? -14.282 -11.697 1.236 1.00 43.59 89 ALA A CA 1
ATOM 642 C C . ALA A 1 89 ? -15.132 -11.011 2.314 1.00 43.59 89 ALA A C 1
ATOM 644 O O . ALA A 1 89 ? -14.639 -10.713 3.398 1.00 43.59 89 ALA A O 1
ATOM 645 N N . SER A 1 90 ? -16.407 -10.723 2.028 1.00 42.09 90 SER A N 1
ATOM 646 C CA . SER A 1 90 ? -17.362 -10.582 3.127 1.00 42.09 90 SER A CA 1
ATOM 647 C C . SER A 1 90 ? -17.383 -11.920 3.859 1.00 42.09 90 SER A C 1
ATOM 649 O O . SER A 1 90 ? -18.053 -12.850 3.417 1.00 42.09 90 SER A O 1
ATOM 651 N N . TYR A 1 91 ? -16.692 -12.020 4.992 1.00 43.50 91 TYR A N 1
ATOM 652 C CA . TYR A 1 91 ? -17.091 -12.961 6.031 1.00 43.50 91 TYR A CA 1
ATOM 653 C C . TYR A 1 91 ? -18.423 -12.460 6.604 1.00 43.50 91 TYR A C 1
ATOM 655 O O . TYR A 1 91 ? -18.490 -11.874 7.680 1.00 43.50 91 TYR A O 1
ATOM 663 N N . ARG A 1 92 ? -19.511 -12.634 5.840 1.00 42.56 92 ARG A N 1
ATOM 664 C CA . ARG A 1 92 ? -20.836 -12.754 6.443 1.00 42.56 92 ARG A CA 1
ATOM 665 C C . ARG A 1 92 ? -20.856 -14.101 7.145 1.00 42.56 92 ARG A C 1
ATOM 667 O O . ARG A 1 92 ? -20.476 -15.105 6.548 1.00 42.56 92 ARG A O 1
ATOM 674 N N . GLY A 1 93 ? -21.267 -14.063 8.406 1.00 44.56 93 GLY A N 1
ATOM 675 C CA . GLY A 1 93 ? -21.285 -15.197 9.310 1.00 44.56 93 GLY A CA 1
ATOM 676 C C . GLY A 1 93 ? -21.833 -16.478 8.689 1.00 44.56 93 GLY A C 1
ATOM 677 O O . GLY A 1 93 ? -22.859 -16.486 8.011 1.00 44.56 93 GLY A O 1
ATOM 678 N N . LEU A 1 94 ? -21.117 -17.554 8.978 1.00 39.22 94 LEU A N 1
ATOM 679 C CA . LEU A 1 94 ? -21.597 -18.922 8.938 1.00 39.22 94 LEU A CA 1
ATOM 680 C C . LEU A 1 94 ? -21.328 -19.487 10.336 1.00 39.22 94 LEU A C 1
ATOM 682 O O . LEU A 1 94 ? -20.325 -20.149 10.567 1.00 39.22 94 LEU A O 1
ATOM 686 N N . GLU A 1 95 ? -22.201 -19.124 11.274 1.00 35.44 95 GLU A N 1
ATOM 687 C CA . GLU A 1 95 ? -22.666 -20.070 12.293 1.00 35.44 95 GLU A CA 1
ATOM 688 C C . GLU A 1 95 ? -23.960 -20.666 11.725 1.00 35.44 95 GLU A C 1
ATOM 690 O O . GLU A 1 95 ? -24.787 -19.927 11.171 1.00 35.44 95 GLU A O 1
ATOM 695 N N . PRO A 1 96 ? -24.067 -21.997 11.700 1.00 45.09 96 PRO A N 1
ATOM 696 C CA . PRO A 1 96 ? -24.716 -22.684 12.817 1.00 45.09 96 PRO A CA 1
ATOM 697 C C . PRO A 1 96 ? -23.892 -23.816 13.444 1.00 45.09 96 PRO A C 1
ATOM 699 O O . PRO A 1 96 ? -23.027 -24.396 12.749 1.00 45.09 96 PRO A O 1
#

Sequence (96 aa):
MKGLVLLGDEVALLKFAAKDGVLSRTGPTLGHEIACEFFCEAGLAEAVGDELRLTPLGRAVSQKLIDSGASGTVSIPRSVLYALGPPFASYRGLEP